Protein AF-A0A382ZV85-F1 (afdb_monomer_lite)

Organism: NCBI:txid408172

Radius of gyration: 9.92 Å; chains: 1; bounding box: 22×16×27 Å

Secondary structure (DSSP, 8-state):
----HHHHHHHHTT-S-----SSSHHHHHHHHHHHHHHHH--

pLDDT: mean 94.99, std 4.41, range [75.81, 98.25]

Sequence (42 aa):
TTDSTIAHLGVAFESHAIKTGIMGGERIAKLNELVRISEKLK

InterPro domains:
  IPR020810 Enolase, C-terminal TIM barrel domain [PF00113] (1-41)
  IPR036849 Enolase-like, C-terminal domain superfamily [G3DSA:3.20.20.120] (1-42)
  IPR036849 Enolase-like, C-terminal domain superfamily [SSF51604] (1-41)

Foldseek 3Di:
DLDQVVLVVCVVVVPPDDDQDDDDNSSVSNVVVNVVVVVVVD

Structure (mmCIF, N/CA/C/O backbone):
data_AF-A0A382ZV85-F1
#
_entry.id   AF-A0A382ZV85-F1
#
loop_
_atom_site.group_PDB
_atom_site.id
_atom_site.type_symbol
_atom_site.label_atom_id
_atom_site.label_alt_id
_atom_site.label_comp_id
_atom_site.label_asym_id
_atom_site.label_entity_id
_atom_site.label_seq_id
_atom_site.pdbx_PDB_ins_code
_atom_site.Cartn_x
_atom_site.Cartn_y
_atom_site.Cartn_z
_atom_site.occupancy
_atom_site.B_iso_or_equiv
_atom_site.auth_seq_id
_atom_site.auth_comp_id
_atom_site.auth_asym_id
_atom_site.auth_atom_id
_atom_site.pdbx_PDB_model_num
ATOM 1 N N . THR A 1 1 ? 6.810 3.484 -11.928 1.00 86.06 1 THR A N 1
ATOM 2 C CA . THR A 1 1 ? 7.153 4.647 -11.081 1.00 86.06 1 THR A CA 1
ATOM 3 C C . THR A 1 1 ? 7.151 4.292 -9.596 1.00 86.06 1 THR A C 1
ATOM 5 O O . THR A 1 1 ? 6.376 3.437 -9.168 1.00 86.06 1 THR A O 1
ATOM 8 N N . THR A 1 2 ? 7.972 4.969 -8.788 1.00 94.00 2 THR A N 1
ATOM 9 C CA . THR A 1 2 ? 7.986 4.876 -7.314 1.00 94.00 2 THR A CA 1
ATOM 10 C C . THR A 1 2 ? 6.909 5.722 -6.623 1.00 94.00 2 THR A C 1
ATOM 12 O O . THR A 1 2 ? 6.834 5.690 -5.399 1.00 94.00 2 THR A O 1
ATOM 15 N N . ASP A 1 3 ? 6.050 6.416 -7.378 1.00 95.69 3 ASP A N 1
ATOM 16 C CA . ASP A 1 3 ? 4.890 7.140 -6.842 1.00 95.69 3 ASP A CA 1
ATOM 17 C C . ASP A 1 3 ? 4.018 6.248 -5.938 1.00 95.69 3 ASP A C 1
ATOM 19 O O . ASP A 1 3 ? 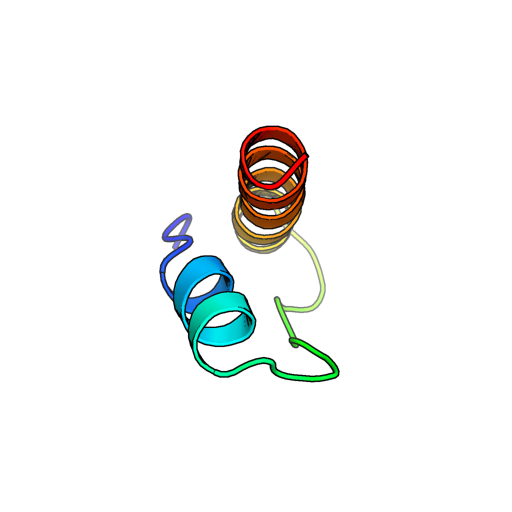3.685 5.112 -6.291 1.00 95.69 3 ASP A O 1
ATOM 23 N N . SER A 1 4 ? 3.660 6.754 -4.761 1.00 96.94 4 SER A N 1
ATOM 24 C CA . SER A 1 4 ? 2.889 6.043 -3.738 1.00 96.94 4 SER A CA 1
ATOM 25 C C . SER A 1 4 ? 1.476 6.600 -3.567 1.00 96.94 4 SER A C 1
ATOM 27 O O . SER A 1 4 ? 0.792 6.214 -2.622 1.00 96.94 4 SER A O 1
ATOM 29 N N . THR A 1 5 ? 0.998 7.449 -4.485 1.00 97.31 5 THR A N 1
ATOM 30 C CA . THR A 1 5 ? -0.305 8.128 -4.378 1.00 97.31 5 THR A CA 1
ATOM 31 C C . THR A 1 5 ? -1.453 7.146 -4.133 1.00 97.31 5 THR A C 1
ATOM 33 O O . THR A 1 5 ? -2.319 7.390 -3.294 1.00 97.31 5 THR A O 1
ATOM 36 N N . ILE A 1 6 ? -1.420 5.974 -4.779 1.00 96.81 6 ILE A N 1
ATOM 37 C CA . ILE A 1 6 ? -2.461 4.953 -4.599 1.00 96.81 6 ILE A CA 1
ATOM 38 C C . ILE A 1 6 ? -2.560 4.427 -3.156 1.00 96.81 6 ILE A C 1
ATOM 40 O O . ILE A 1 6 ? -3.646 4.037 -2.743 1.00 96.81 6 ILE A O 1
ATOM 44 N N . ALA A 1 7 ? -1.468 4.435 -2.380 1.00 97.88 7 ALA A N 1
ATOM 45 C CA . ALA A 1 7 ? -1.482 4.024 -0.975 1.00 97.88 7 ALA A CA 1
ATOM 46 C C . ALA A 1 7 ? -2.334 4.981 -0.128 1.00 97.88 7 ALA A C 1
ATOM 48 O O . ALA A 1 7 ? -3.170 4.532 0.652 1.00 97.88 7 ALA A O 1
ATOM 49 N N . HIS A 1 8 ? -2.184 6.292 -0.343 1.00 97.75 8 HIS A N 1
ATOM 50 C CA . HIS A 1 8 ? -2.996 7.305 0.334 1.00 97.75 8 HIS A CA 1
ATOM 51 C C . HIS A 1 8 ? -4.462 7.232 -0.085 1.00 97.75 8 HIS A C 1
ATOM 53 O O . HIS A 1 8 ? -5.333 7.298 0.774 1.00 97.75 8 HIS A O 1
ATOM 59 N N . LEU A 1 9 ? -4.738 7.049 -1.381 1.00 98.19 9 LEU A N 1
ATOM 60 C CA . LEU A 1 9 ? -6.110 6.891 -1.872 1.00 98.19 9 LEU A CA 1
ATOM 61 C C . LEU A 1 9 ? -6.789 5.656 -1.268 1.00 98.19 9 LEU A C 1
ATOM 63 O O . LEU A 1 9 ? -7.937 5.740 -0.847 1.00 98.19 9 LEU A O 1
ATOM 67 N N . GLY A 1 10 ? -6.073 4.530 -1.172 1.00 97.56 10 GLY A N 1
ATOM 68 C CA . GLY A 1 10 ? -6.597 3.310 -0.556 1.00 97.56 10 GLY A CA 1
ATOM 69 C C . GLY A 1 10 ? -7.012 3.519 0.902 1.00 97.56 10 GLY A C 1
ATOM 70 O O . GLY A 1 10 ? -8.088 3.080 1.295 1.00 97.56 10 GLY A O 1
ATOM 71 N N . VAL A 1 11 ? -6.198 4.237 1.681 1.00 97.19 11 VAL A N 1
ATOM 72 C CA . VAL A 1 11 ? -6.519 4.568 3.080 1.00 97.19 11 VAL A CA 1
ATOM 73 C C . VAL A 1 11 ? -7.651 5.595 3.171 1.00 97.19 11 VAL A C 1
ATOM 75 O O . VAL A 1 11 ? -8.580 5.395 3.943 1.00 97.19 11 VAL A O 1
ATOM 78 N N . ALA A 1 12 ? -7.614 6.662 2.366 1.00 97.75 12 ALA A N 1
ATOM 79 C CA . ALA A 1 12 ? -8.619 7.729 2.384 1.00 97.75 12 ALA A CA 1
ATOM 80 C C . ALA A 1 12 ? -10.029 7.241 2.016 1.00 97.75 12 ALA A C 1
ATOM 82 O O . ALA A 1 12 ? -11.012 7.781 2.511 1.00 97.75 12 ALA A O 1
ATOM 83 N N . PHE A 1 13 ? -10.126 6.223 1.159 1.00 97.94 13 PHE A N 1
ATOM 84 C CA . PHE A 1 13 ? -11.393 5.591 0.790 1.00 97.94 13 PHE A CA 1
ATOM 85 C C . PHE A 1 13 ? -11.744 4.364 1.638 1.00 97.94 13 PHE A C 1
ATOM 87 O O . PHE A 1 13 ? -12.646 3.624 1.256 1.00 97.94 13 PHE A O 1
ATOM 94 N N . GLU A 1 14 ? -11.018 4.100 2.731 1.00 96.44 14 GLU A N 1
ATOM 95 C CA . GLU A 1 14 ? -11.244 2.935 3.603 1.00 96.44 14 GLU A CA 1
ATOM 96 C C . GLU A 1 14 ? -11.299 1.610 2.818 1.00 96.44 14 GLU A C 1
ATOM 98 O O . GLU A 1 14 ? -12.080 0.698 3.094 1.00 96.44 14 GLU A O 1
ATOM 103 N N . SER A 1 15 ? -10.466 1.502 1.780 1.00 97.50 15 SER A N 1
ATOM 104 C CA . SER A 1 15 ? -10.462 0.340 0.899 1.00 97.50 15 SER A CA 1
ATOM 105 C C . SER A 1 15 ? -10.015 -0.904 1.662 1.00 97.50 15 SER A C 1
ATOM 107 O O . SER A 1 15 ? -8.939 -0.928 2.254 1.00 97.50 15 SER A O 1
ATOM 109 N N . HIS A 1 16 ? -10.798 -1.982 1.568 1.00 96.50 16 HIS A N 1
ATOM 110 C CA . HIS A 1 16 ? -10.474 -3.259 2.214 1.00 96.50 16 HIS A CA 1
ATOM 111 C C . HIS A 1 16 ? -9.142 -3.863 1.730 1.00 96.50 16 HIS A C 1
ATOM 113 O O . HIS A 1 16 ? -8.455 -4.552 2.482 1.00 96.50 16 HIS A O 1
ATOM 119 N N . ALA A 1 17 ? -8.769 -3.621 0.469 1.00 95.62 17 ALA A N 1
ATOM 120 C CA . ALA A 1 17 ? -7.529 -4.117 -0.115 1.00 95.62 17 ALA A CA 1
ATOM 121 C C . ALA A 1 17 ? -7.000 -3.180 -1.209 1.00 95.62 17 ALA A C 1
ATOM 123 O O . ALA A 1 17 ? -7.761 -2.467 -1.861 1.00 95.62 17 ALA A O 1
ATOM 124 N N . ILE A 1 18 ? -5.688 -3.245 -1.462 1.00 94.94 18 ILE A N 1
ATOM 125 C CA . ILE A 1 18 ? -5.020 -2.512 -2.541 1.00 94.94 18 ILE A CA 1
ATOM 126 C C . ILE A 1 18 ? -4.055 -3.417 -3.309 1.00 94.94 18 ILE A C 1
ATOM 128 O O . ILE A 1 18 ? -3.239 -4.135 -2.730 1.00 94.94 18 ILE A O 1
ATOM 132 N N . LYS A 1 19 ? -4.118 -3.368 -4.643 1.00 95.31 19 LYS A N 1
ATOM 133 C CA . LYS A 1 19 ? -3.196 -4.096 -5.523 1.00 95.31 19 LYS A CA 1
ATOM 134 C C . LYS A 1 19 ? -2.042 -3.183 -5.938 1.00 95.31 19 LYS A C 1
ATOM 136 O O . LYS A 1 19 ? -2.236 -2.240 -6.694 1.00 95.31 19 LYS A O 1
ATOM 141 N N . THR A 1 20 ? -0.831 -3.486 -5.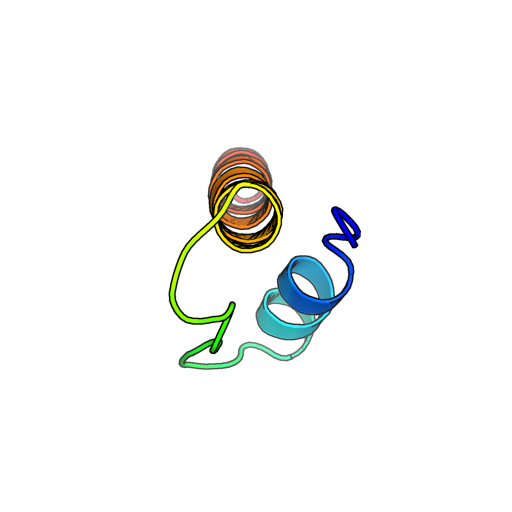475 1.00 94.81 20 THR A N 1
ATOM 142 C CA . THR A 1 20 ? 0.365 -2.635 -5.660 1.00 94.81 20 THR A CA 1
ATOM 143 C C . THR A 1 20 ? 1.362 -3.161 -6.703 1.00 94.81 20 THR A C 1
ATOM 145 O O . THR A 1 20 ? 2.453 -2.609 -6.842 1.00 94.81 20 THR A O 1
ATOM 148 N N . GLY A 1 21 ? 0.990 -4.204 -7.457 1.00 90.44 21 GLY A N 1
ATOM 149 C CA . GLY A 1 21 ? 1.811 -4.826 -8.507 1.00 90.44 21 GLY A CA 1
ATOM 150 C C . GLY A 1 21 ? 2.371 -6.202 -8.124 1.00 90.44 21 GLY A C 1
ATOM 151 O O . GLY A 1 21 ? 2.058 -6.733 -7.060 1.00 90.44 21 GLY A O 1
ATOM 152 N N . ILE A 1 22 ? 3.180 -6.792 -9.016 1.00 86.94 22 ILE A N 1
ATOM 153 C CA . ILE A 1 22 ? 3.701 -8.167 -8.879 1.00 86.94 22 ILE A CA 1
ATOM 154 C C . ILE A 1 22 ? 5.063 -8.172 -8.159 1.00 86.94 22 ILE A C 1
ATOM 156 O O . ILE A 1 22 ? 5.160 -8.693 -7.052 1.00 86.94 22 ILE A O 1
ATOM 160 N N . MET A 1 23 ? 6.102 -7.551 -8.735 1.00 84.19 23 MET A N 1
ATOM 161 C CA . MET A 1 23 ? 7.467 -7.497 -8.177 1.00 84.19 23 MET A CA 1
ATOM 162 C C . MET A 1 23 ? 8.203 -6.199 -8.561 1.00 84.19 23 MET A C 1
ATOM 164 O O . MET A 1 23 ? 7.846 -5.557 -9.545 1.00 84.19 23 MET A O 1
ATOM 168 N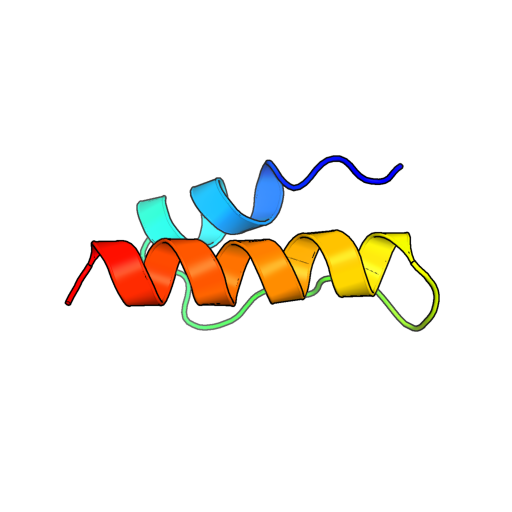 N . GLY A 1 24 ? 9.230 -5.820 -7.784 1.00 91.56 24 GLY A N 1
ATOM 169 C CA . GLY A 1 24 ? 10.107 -4.666 -8.045 1.00 91.56 24 GLY A CA 1
ATOM 170 C C . GLY A 1 24 ? 10.010 -3.530 -7.015 1.00 91.56 24 GLY A C 1
ATOM 171 O O . GLY A 1 24 ? 9.135 -3.523 -6.146 1.00 91.56 24 GLY A O 1
ATOM 172 N N . GLY A 1 25 ? 10.913 -2.547 -7.118 1.00 92.75 25 GLY A N 1
ATOM 173 C CA . GLY A 1 25 ? 11.007 -1.417 -6.177 1.00 92.75 25 GLY A CA 1
ATOM 174 C C . GLY A 1 25 ? 9.752 -0.538 -6.128 1.00 92.75 25 GLY A C 1
ATOM 175 O O . GLY A 1 25 ? 9.412 0.011 -5.085 1.00 92.75 25 GLY A O 1
ATOM 176 N N . GLU A 1 26 ? 8.999 -0.476 -7.223 1.00 94.75 26 GLU A N 1
ATOM 177 C CA . GLU A 1 26 ? 7.753 0.291 -7.331 1.00 94.75 26 GLU A CA 1
ATOM 178 C C . GLU A 1 26 ? 6.636 -0.244 -6.429 1.00 94.75 26 GLU A C 1
ATOM 180 O O . GLU A 1 26 ? 5.866 0.542 -5.869 1.00 94.75 26 GLU A O 1
ATOM 185 N N . ARG A 1 27 ? 6.570 -1.576 -6.278 1.00 95.75 27 ARG A N 1
ATOM 186 C CA . ARG A 1 27 ? 5.664 -2.271 -5.354 1.00 95.75 27 ARG A CA 1
ATOM 187 C C . ARG A 1 27 ? 6.087 -2.013 -3.913 1.00 95.75 27 ARG A C 1
ATOM 189 O O . ARG A 1 27 ? 5.252 -1.672 -3.080 1.00 95.75 27 ARG A O 1
ATOM 196 N N . ILE A 1 28 ? 7.384 -2.153 -3.634 1.00 96.56 28 ILE A N 1
ATOM 197 C CA . ILE A 1 28 ? 7.948 -1.935 -2.296 1.00 96.56 28 ILE A CA 1
ATOM 198 C C . ILE A 1 28 ? 7.719 -0.493 -1.832 1.00 96.56 28 ILE A C 1
ATOM 200 O O . ILE A 1 28 ? 7.318 -0.293 -0.693 1.00 96.56 28 ILE A O 1
ATOM 204 N N . ALA A 1 29 ? 7.868 0.501 -2.712 1.00 96.94 29 ALA A N 1
ATOM 205 C CA . ALA A 1 29 ? 7.612 1.903 -2.383 1.00 96.94 29 ALA A CA 1
ATOM 206 C C . ALA A 1 29 ? 6.183 2.140 -1.857 1.00 96.94 29 ALA A C 1
ATOM 208 O O . ALA A 1 29 ? 6.007 2.787 -0.828 1.00 96.94 29 ALA A O 1
ATOM 209 N N . LYS A 1 30 ? 5.168 1.559 -2.513 1.00 96.81 30 LYS A N 1
ATOM 210 C CA . LYS A 1 30 ? 3.754 1.678 -2.105 1.00 96.81 30 LYS A CA 1
ATOM 211 C C . LYS A 1 30 ? 3.469 0.952 -0.791 1.00 96.81 30 LYS A C 1
ATOM 213 O O . LYS A 1 30 ? 2.764 1.486 0.054 1.00 96.81 30 LYS A O 1
ATOM 218 N N . LEU A 1 31 ? 4.027 -0.248 -0.610 1.00 96.88 31 LEU A N 1
ATOM 219 C CA . LEU A 1 31 ? 3.864 -1.016 0.630 1.00 96.88 31 LEU A CA 1
ATOM 220 C C . LEU A 1 31 ? 4.544 -0.330 1.820 1.00 96.88 31 LEU A C 1
ATOM 222 O O . LEU A 1 31 ? 3.945 -0.230 2.884 1.00 96.88 31 LEU A O 1
ATOM 226 N N . ASN A 1 32 ? 5.756 0.195 1.629 1.00 97.31 32 ASN A N 1
ATOM 227 C CA . ASN A 1 32 ? 6.458 0.94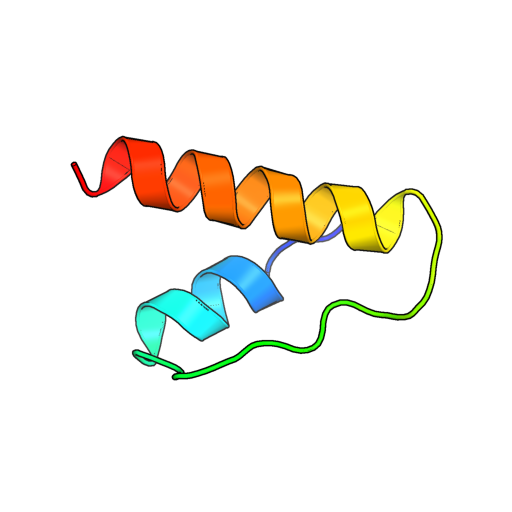9 2.664 1.00 97.31 32 ASN A CA 1
ATOM 228 C C . ASN A 1 32 ? 5.702 2.229 3.033 1.00 97.31 32 ASN A C 1
ATOM 230 O O . ASN A 1 32 ? 5.686 2.603 4.201 1.00 97.31 32 ASN A O 1
ATOM 234 N N . GLU A 1 33 ? 5.052 2.888 2.070 1.00 97.88 33 GLU A N 1
ATOM 235 C CA . GLU A 1 33 ? 4.211 4.045 2.382 1.00 97.88 33 GLU A CA 1
ATOM 236 C C . GLU A 1 33 ? 2.980 3.661 3.213 1.00 97.88 33 GLU A C 1
ATOM 238 O O . GLU A 1 33 ? 2.686 4.344 4.187 1.00 97.88 33 GLU A O 1
ATOM 243 N N . LEU A 1 34 ? 2.310 2.539 2.919 1.00 97.19 34 LEU A N 1
ATOM 244 C CA . LEU A 1 34 ? 1.213 2.046 3.768 1.00 97.19 34 LEU A CA 1
ATOM 245 C C . LEU A 1 34 ? 1.663 1.800 5.215 1.00 97.19 34 LEU A C 1
ATOM 247 O O . LEU A 1 34 ? 0.924 2.130 6.141 1.00 97.19 34 LEU A O 1
ATOM 251 N N . VAL A 1 35 ? 2.876 1.270 5.415 1.00 97.75 35 VAL A N 1
ATOM 252 C CA . VAL A 1 35 ? 3.456 1.101 6.758 1.00 97.75 35 VAL A CA 1
ATOM 253 C C . VAL A 1 35 ? 3.616 2.456 7.452 1.00 97.75 35 VAL A C 1
ATOM 255 O O . VAL A 1 35 ? 3.127 2.619 8.566 1.00 97.75 35 VAL A O 1
ATOM 258 N N . ARG A 1 36 ? 4.198 3.461 6.782 1.00 98.25 36 ARG A N 1
ATOM 259 C CA . ARG A 1 36 ? 4.352 4.816 7.348 1.00 98.25 36 ARG A CA 1
ATOM 260 C C . ARG A 1 36 ? 3.015 5.475 7.681 1.00 98.25 36 ARG A C 1
ATOM 262 O O . ARG A 1 36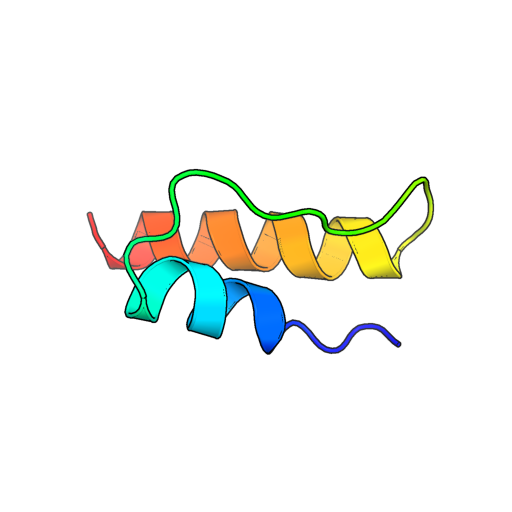 ? 2.898 6.127 8.714 1.00 98.25 36 ARG A O 1
ATOM 269 N N . ILE A 1 37 ? 2.009 5.342 6.813 1.00 97.44 37 ILE A N 1
ATOM 270 C CA . ILE A 1 37 ? 0.663 5.876 7.073 1.00 97.44 37 ILE A CA 1
ATOM 271 C C . ILE A 1 37 ? 0.073 5.196 8.310 1.00 97.44 37 ILE A C 1
ATOM 273 O O . ILE A 1 37 ? -0.422 5.880 9.200 1.00 97.44 37 ILE A O 1
ATOM 277 N N . SER A 1 38 ? 0.176 3.867 8.403 1.00 96.12 38 SER A N 1
ATOM 278 C CA . SER A 1 38 ? -0.304 3.120 9.567 1.00 96.12 38 SER A CA 1
ATOM 279 C C . SER A 1 38 ? 0.393 3.537 10.862 1.00 96.12 38 SER A C 1
ATOM 281 O O . SER A 1 38 ? -0.261 3.575 11.896 1.00 96.12 38 SER A O 1
ATOM 283 N N . GLU A 1 39 ? 1.688 3.855 10.827 1.00 97.56 39 GLU A N 1
ATOM 284 C CA . GLU A 1 39 ? 2.424 4.362 11.991 1.00 97.56 39 GLU A CA 1
ATOM 285 C C . GLU A 1 39 ? 1.945 5.749 12.437 1.00 97.56 39 GLU A C 1
ATOM 287 O O . GLU A 1 39 ? 1.952 6.021 13.631 1.00 97.56 39 GLU A O 1
ATOM 292 N N . LYS A 1 40 ? 1.507 6.605 11.504 1.00 96.12 40 LYS A N 1
ATOM 293 C CA . LYS A 1 40 ? 0.959 7.943 11.798 1.00 96.12 40 LYS A CA 1
ATOM 294 C C . LYS A 1 40 ? -0.490 7.933 12.288 1.00 96.12 40 LYS A C 1
ATOM 296 O O . LYS A 1 40 ? -0.921 8.919 12.873 1.00 96.12 40 LYS A O 1
ATOM 301 N N . LEU A 1 41 ? -1.247 6.884 11.964 1.00 92.56 41 LEU A N 1
ATOM 302 C CA . LEU A 1 41 ? -2.643 6.707 12.385 1.00 92.56 41 LEU A CA 1
ATOM 303 C C . LEU A 1 41 ? -2.777 5.975 13.728 1.00 92.56 41 LEU A C 1
ATOM 305 O O . LEU A 1 41 ? -3.895 5.836 14.223 1.00 92.56 41 LEU A O 1
ATOM 309 N N . LYS A 1 42 ? -1.666 5.483 14.287 1.00 75.81 42 LYS A N 1
ATOM 310 C CA . LYS A 1 42 ? -1.597 5.081 15.696 1.00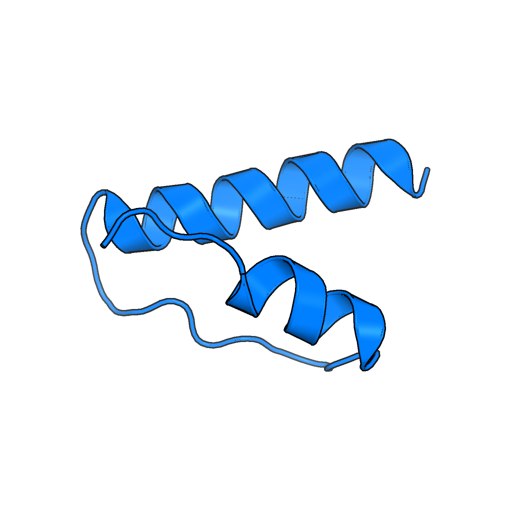 75.81 42 LYS A CA 1
ATOM 311 C C . LYS A 1 42 ? -1.688 6.304 16.597 1.00 75.81 42 LYS A C 1
ATOM 313 O O . LYS A 1 42 ? -2.319 6.157 17.664 1.00 75.81 42 LYS A O 1
#